Protein AF-A0A7H0IT34-F1 (afdb_monomer_lite)

Structure (mmCIF, N/CA/C/O backbone):
data_AF-A0A7H0IT34-F1
#
_entry.id   AF-A0A7H0IT34-F1
#
loop_
_a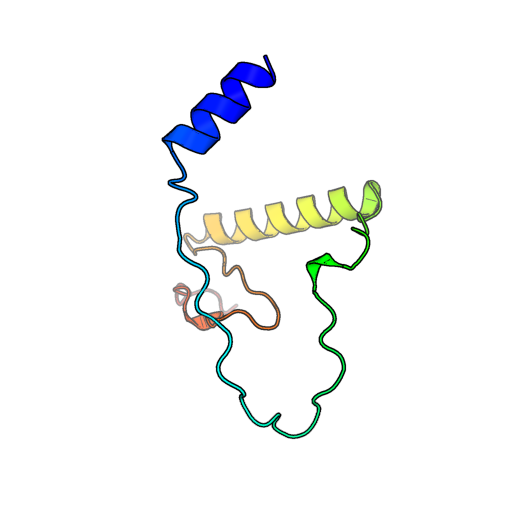tom_site.group_PDB
_atom_site.id
_atom_site.type_symbol
_atom_site.label_atom_id
_atom_site.label_alt_id
_atom_site.label_comp_id
_atom_site.label_asym_id
_atom_site.label_entity_id
_atom_site.label_seq_id
_atom_site.pdbx_PDB_ins_code
_atom_site.Cartn_x
_atom_site.Cartn_y
_atom_site.Cartn_z
_atom_site.occupancy
_atom_site.B_iso_or_equiv
_atom_site.auth_seq_id
_atom_site.auth_comp_id
_atom_site.auth_asym_id
_atom_site.auth_atom_id
_atom_site.pdbx_PDB_model_num
ATOM 1 N N . MET A 1 1 ? 36.604 1.578 9.636 1.00 60.53 1 MET A N 1
ATOM 2 C CA . MET A 1 1 ? 35.124 1.649 9.676 1.00 60.53 1 MET A CA 1
ATOM 3 C C . MET A 1 1 ? 34.488 0.345 10.147 1.00 60.53 1 MET A C 1
ATOM 5 O O . MET A 1 1 ? 33.769 0.401 11.132 1.00 60.53 1 MET A O 1
ATOM 9 N N . LEU A 1 2 ? 34.792 -0.821 9.549 1.00 67.44 2 LEU A N 1
ATOM 10 C CA . LEU A 1 2 ? 34.261 -2.115 10.028 1.00 67.44 2 LEU A CA 1
ATOM 11 C C . LEU A 1 2 ? 34.582 -2.414 11.505 1.00 67.44 2 LEU A C 1
ATOM 13 O O . LEU A 1 2 ? 33.739 -2.967 12.201 1.00 67.44 2 LEU A O 1
ATOM 17 N N . ALA A 1 3 ? 35.765 -2.020 11.991 1.00 73.06 3 ALA A N 1
ATOM 18 C CA . ALA A 1 3 ? 36.168 -2.241 13.382 1.00 73.06 3 ALA A CA 1
ATOM 19 C C . ALA A 1 3 ? 35.266 -1.506 14.394 1.00 73.06 3 ALA A C 1
ATOM 21 O O . ALA A 1 3 ? 34.838 -2.113 15.367 1.00 73.06 3 ALA A O 1
ATOM 22 N N . CYS A 1 4 ? 34.897 -0.245 14.122 1.00 77.00 4 CYS A N 1
ATOM 23 C CA . CYS A 1 4 ? 33.983 0.512 14.988 1.00 77.00 4 CYS A CA 1
ATOM 24 C C . CYS A 1 4 ? 32.585 -0.114 15.046 1.00 77.00 4 CYS A C 1
ATOM 26 O O . CYS A 1 4 ? 31.925 -0.080 16.080 1.00 77.00 4 CYS A O 1
ATOM 28 N N . LEU A 1 5 ? 32.129 -0.690 13.932 1.00 82.44 5 LEU A N 1
ATOM 29 C CA . LEU A 1 5 ? 30.829 -1.349 13.871 1.00 82.44 5 LEU A CA 1
ATOM 30 C C . LEU A 1 5 ? 30.800 -2.614 14.739 1.00 82.44 5 LEU A C 1
ATOM 32 O O . LEU A 1 5 ? 29.851 -2.801 15.491 1.00 82.44 5 LEU A O 1
ATOM 36 N N . HIS A 1 6 ? 31.857 -3.430 14.703 1.00 79.69 6 HIS A N 1
ATOM 37 C CA . HIS A 1 6 ? 31.960 -4.613 15.565 1.00 79.69 6 HIS A CA 1
ATOM 38 C C . HIS A 1 6 ? 31.983 -4.224 17.047 1.00 79.69 6 HIS A C 1
ATOM 40 O O . HIS A 1 6 ? 31.220 -4.778 17.830 1.00 79.69 6 HIS A O 1
ATOM 46 N N . THR A 1 7 ? 32.752 -3.193 17.417 1.00 82.56 7 THR A N 1
ATOM 47 C CA . THR A 1 7 ? 32.797 -2.727 18.812 1.00 82.56 7 THR A CA 1
ATOM 48 C C . THR A 1 7 ? 31.459 -2.190 19.313 1.00 82.56 7 THR A C 1
ATOM 50 O O . THR A 1 7 ? 31.124 -2.382 20.476 1.00 82.56 7 THR A O 1
ATOM 53 N N . LEU A 1 8 ? 30.676 -1.527 18.454 1.00 82.56 8 LEU A N 1
ATOM 54 C CA . LEU A 1 8 ? 29.338 -1.056 18.821 1.00 82.56 8 LEU A CA 1
ATOM 55 C C . LEU A 1 8 ? 28.355 -2.219 18.977 1.00 82.56 8 LEU A C 1
ATOM 57 O O . LEU A 1 8 ? 27.524 -2.192 19.881 1.00 82.56 8 LEU A O 1
ATOM 61 N N . LEU A 1 9 ? 28.459 -3.244 18.130 1.00 80.81 9 LEU A N 1
ATOM 62 C CA . LEU A 1 9 ? 27.610 -4.430 18.216 1.00 80.81 9 LEU A CA 1
ATOM 63 C C . LEU A 1 9 ? 27.878 -5.226 19.494 1.00 80.81 9 LEU A C 1
ATOM 65 O O . LEU A 1 9 ? 26.918 -5.570 20.175 1.00 80.81 9 LEU A O 1
ATOM 69 N N . ASP A 1 10 ? 29.140 -5.437 19.867 1.00 77.50 10 ASP A N 1
ATOM 70 C CA . ASP A 1 10 ? 29.497 -6.139 21.110 1.00 77.50 10 ASP A CA 1
ATOM 71 C C . ASP A 1 10 ? 29.068 -5.368 22.371 1.00 77.50 10 ASP A C 1
ATOM 73 O O . ASP A 1 10 ? 28.756 -5.970 23.399 1.00 77.50 10 ASP A O 1
ATOM 77 N N . LEU A 1 11 ? 29.026 -4.031 22.300 1.00 76.88 11 LEU A N 1
ATOM 78 C CA . LEU A 1 11 ? 28.581 -3.185 23.409 1.00 76.88 11 LEU A CA 1
ATOM 79 C C . LEU A 1 11 ? 27.054 -3.213 23.589 1.00 76.88 11 LEU A C 1
ATOM 81 O O . LEU A 1 11 ? 26.561 -3.172 24.714 1.00 76.88 11 LEU A O 1
ATOM 85 N N . VAL A 1 12 ? 26.305 -3.246 22.481 1.00 78.81 12 VAL A N 1
ATOM 86 C CA . VAL A 1 12 ? 24.832 -3.160 22.474 1.00 78.81 12 VAL A CA 1
ATOM 87 C C . VAL A 1 12 ? 24.179 -4.533 22.623 1.00 78.81 12 VAL A C 1
ATOM 89 O O . VAL A 1 12 ? 23.102 -4.650 23.207 1.00 78.81 12 VAL A O 1
ATOM 92 N N . LEU A 1 13 ? 24.820 -5.580 22.111 1.00 75.12 13 LEU A N 1
ATOM 93 C CA . LEU A 1 13 ? 24.353 -6.953 22.207 1.00 75.12 13 LEU A CA 1
ATOM 94 C C . LEU A 1 13 ? 25.256 -7.666 23.211 1.00 75.12 13 LEU A C 1
ATOM 96 O O . LEU A 1 13 ? 26.319 -8.137 22.811 1.00 75.12 13 LEU A O 1
ATOM 100 N N . PRO A 1 14 ? 24.873 -7.780 24.498 1.00 64.44 14 PRO A N 1
ATOM 101 C CA . PRO A 1 14 ? 25.608 -8.604 25.445 1.00 64.44 14 PRO A CA 1
ATOM 102 C C . PRO A 1 14 ? 25.525 -10.061 24.978 1.00 64.44 14 PRO A C 1
ATOM 104 O O . PRO A 1 14 ? 24.630 -10.823 25.347 1.00 64.44 14 PRO A O 1
ATOM 107 N N . ALA A 1 15 ? 26.463 -10.455 24.120 1.00 60.75 15 ALA A N 1
ATOM 108 C CA . ALA A 1 15 ? 26.590 -11.786 23.553 1.00 60.75 15 ALA A CA 1
ATOM 109 C C . ALA A 1 15 ? 27.220 -12.735 24.583 1.00 60.75 15 ALA A C 1
ATOM 111 O O . ALA A 1 15 ? 28.185 -13.440 24.312 1.00 60.75 15 ALA A O 1
ATOM 112 N N . THR A 1 16 ? 26.673 -12.760 25.796 1.00 61.53 16 THR A N 1
ATOM 113 C CA . THR A 1 16 ? 27.062 -13.697 26.857 1.00 61.53 16 THR A CA 1
ATOM 114 C C . THR A 1 16 ? 25.844 -14.439 27.399 1.00 61.53 16 THR A C 1
ATOM 116 O O . THR A 1 16 ? 25.740 -14.771 28.576 1.00 61.53 16 THR A O 1
ATOM 119 N N . GLY A 1 17 ? 24.910 -14.776 26.508 1.00 60.50 17 GLY A N 1
ATOM 120 C CA . GLY A 1 17 ? 23.898 -15.786 26.788 1.00 60.50 17 GLY A CA 1
ATOM 121 C C . GLY A 1 17 ? 24.542 -17.173 26.847 1.00 60.50 17 GLY A C 1
ATOM 122 O O . GLY A 1 17 ? 24.897 -17.740 25.814 1.00 60.50 17 GLY A O 1
ATOM 123 N N . LYS A 1 18 ? 24.682 -17.742 28.053 1.00 62.12 18 LYS A N 1
ATOM 124 C CA . LYS A 1 18 ? 25.001 -19.167 28.258 1.00 62.12 18 LYS A CA 1
ATOM 125 C C . LYS A 1 18 ? 23.999 -20.007 27.458 1.00 62.12 18 LYS A C 1
ATOM 127 O O . LYS A 1 18 ? 22.820 -20.062 27.808 1.00 62.12 18 LYS A O 1
ATOM 132 N N . ARG A 1 19 ? 24.451 -20.664 26.385 1.00 56.34 19 ARG A N 1
ATOM 133 C CA . ARG A 1 19 ? 23.629 -21.642 25.659 1.00 56.34 19 ARG A CA 1
ATOM 134 C C . ARG A 1 19 ? 23.220 -22.728 26.658 1.00 56.34 19 ARG A C 1
ATOM 136 O O . ARG A 1 19 ? 24.087 -23.354 27.263 1.00 56.34 19 ARG A O 1
ATOM 143 N N . ARG A 1 20 ? 21.914 -22.928 26.872 1.00 57.69 20 ARG A N 1
ATOM 144 C CA . ARG A 1 20 ? 21.418 -24.101 27.607 1.00 57.69 20 ARG A CA 1
ATOM 145 C C . ARG A 1 20 ? 21.925 -25.348 26.887 1.00 57.69 20 ARG A C 1
ATOM 147 O O . ARG A 1 20 ? 21.730 -25.460 25.678 1.00 57.69 20 ARG A O 1
ATOM 154 N N . SER A 1 21 ? 22.546 -26.269 27.624 1.00 61.88 21 SER A N 1
ATOM 155 C CA . SER A 1 21 ? 22.783 -27.620 27.116 1.00 61.88 21 SER A CA 1
ATOM 156 C C . SER A 1 21 ? 21.443 -28.213 26.676 1.00 61.88 21 SER A C 1
ATOM 158 O O . SER A 1 21 ? 20.470 -28.101 27.430 1.00 61.88 21 SER A O 1
ATOM 160 N N . PRO A 1 22 ? 21.354 -28.804 25.474 1.00 55.34 22 PRO A N 1
ATOM 161 C CA . PRO A 1 22 ? 20.128 -29.447 25.043 1.00 55.34 22 PRO A CA 1
ATOM 162 C C . PRO A 1 22 ? 19.839 -30.625 25.980 1.00 55.34 22 PRO A C 1
ATOM 164 O O . PRO A 1 22 ? 20.637 -31.556 26.082 1.00 55.34 22 PRO A O 1
ATOM 167 N N . SER A 1 23 ? 18.700 -30.578 26.676 1.00 56.78 23 SER A N 1
ATOM 168 C CA . SER A 1 23 ? 18.098 -31.792 27.231 1.00 56.78 23 SER A CA 1
ATOM 169 C C . SER A 1 23 ? 17.827 -32.762 26.078 1.00 56.78 23 SER A C 1
ATOM 171 O O . SER A 1 23 ? 17.408 -32.304 25.010 1.00 56.78 23 SER A O 1
ATOM 173 N N . PRO A 1 24 ? 18.008 -34.079 26.263 1.00 54.91 24 PRO A N 1
ATOM 174 C CA . PRO A 1 24 ? 17.575 -35.055 25.278 1.00 54.91 24 PRO A CA 1
ATOM 175 C C . PRO A 1 24 ? 16.044 -35.043 25.237 1.00 54.91 24 PRO A C 1
ATOM 177 O O . PRO A 1 24 ? 15.371 -35.630 26.079 1.00 54.91 24 PRO A O 1
ATOM 180 N N . VAL A 1 25 ? 15.488 -34.301 24.283 1.00 58.75 25 VAL A N 1
ATOM 181 C CA . VAL A 1 25 ? 14.068 -34.354 23.941 1.00 58.75 25 VAL A CA 1
ATOM 182 C C . VAL A 1 25 ? 13.899 -35.509 22.959 1.00 58.75 25 VAL A C 1
ATOM 184 O O . VAL A 1 25 ? 14.479 -35.489 21.874 1.00 58.75 25 VAL A O 1
ATOM 187 N N . THR A 1 26 ? 13.127 -36.524 23.343 1.00 57.97 26 THR A N 1
ATOM 188 C CA . THR A 1 26 ? 12.651 -37.575 22.434 1.00 57.97 26 THR A CA 1
ATOM 189 C C . THR A 1 26 ? 11.911 -36.917 21.259 1.00 57.97 26 THR A C 1
ATOM 191 O O . THR A 1 26 ? 10.967 -36.165 21.516 1.00 57.97 26 THR A O 1
ATOM 194 N N . PRO A 1 27 ? 12.303 -37.144 19.990 1.00 60.78 27 PRO A N 1
ATOM 195 C CA . PRO A 1 27 ? 11.669 -36.481 18.853 1.00 60.78 27 PRO A CA 1
ATOM 196 C C . PRO A 1 27 ? 10.214 -36.954 18.680 1.00 60.78 27 PRO A C 1
ATOM 198 O O . PRO A 1 27 ? 9.992 -38.165 18.598 1.00 60.78 27 PRO A O 1
ATOM 201 N N . PRO A 1 28 ? 9.217 -36.055 18.587 1.00 61.03 28 PRO A N 1
ATOM 202 C CA . PRO A 1 28 ? 7.914 -36.415 18.039 1.00 61.03 28 PRO A CA 1
ATOM 203 C C . PRO A 1 28 ? 8.033 -36.698 16.530 1.00 61.03 28 PRO A C 1
ATOM 205 O O . PRO A 1 28 ? 8.970 -36.239 15.875 1.00 61.03 28 PRO A O 1
ATOM 208 N N . ALA A 1 29 ? 7.094 -37.489 16.001 1.00 63.38 29 ALA A N 1
ATOM 209 C CA . ALA A 1 29 ? 7.042 -37.949 14.612 1.00 63.38 29 ALA A CA 1
ATOM 210 C C . ALA A 1 29 ? 7.347 -36.829 13.597 1.00 63.38 29 ALA A C 1
ATOM 212 O O . ALA A 1 29 ? 6.798 -35.734 13.696 1.00 63.38 29 ALA A O 1
ATOM 213 N N . GLN A 1 30 ? 8.238 -37.131 12.647 1.00 62.16 30 GLN A N 1
ATOM 214 C CA . GLN A 1 30 ? 8.786 -36.215 11.640 1.00 62.16 30 GLN A CA 1
ATOM 215 C C . GLN A 1 30 ? 7.667 -35.489 10.866 1.00 62.16 30 GLN A C 1
ATOM 217 O O . GLN A 1 30 ? 6.945 -36.148 10.114 1.00 62.16 30 GLN A O 1
ATOM 222 N N . PRO A 1 31 ? 7.513 -34.161 11.009 1.00 63.12 31 PRO A N 1
ATOM 223 C CA . PRO A 1 31 ? 6.717 -33.379 10.078 1.00 63.12 31 PRO A CA 1
ATOM 224 C C . PRO A 1 31 ? 7.510 -33.152 8.780 1.00 63.12 31 PRO A C 1
ATOM 226 O O . PRO A 1 31 ? 8.741 -33.180 8.787 1.00 63.12 31 PRO A O 1
ATOM 229 N N . GLU A 1 32 ? 6.788 -32.934 7.677 1.00 67.31 32 GLU A N 1
ATOM 230 C CA . GLU A 1 32 ? 7.298 -32.471 6.376 1.00 67.31 32 GLU A CA 1
ATOM 231 C C . GLU A 1 32 ? 8.484 -31.494 6.527 1.00 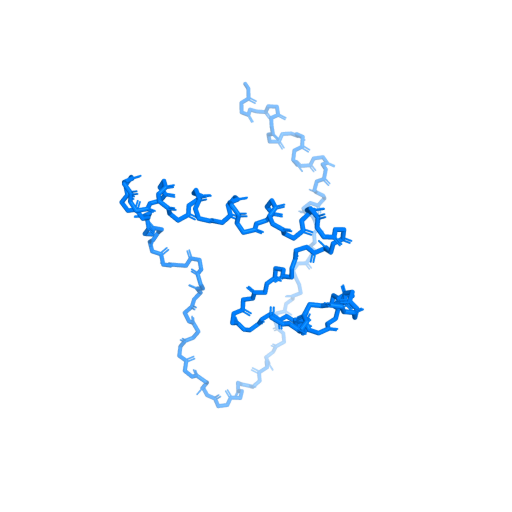67.31 32 GLU A C 1
ATOM 233 O O . GLU A 1 32 ? 8.474 -30.656 7.439 1.00 67.31 32 GLU A O 1
ATOM 238 N N . PRO A 1 33 ? 9.507 -31.560 5.654 1.00 77.50 33 PRO A N 1
ATOM 239 C CA . PRO A 1 33 ? 10.688 -30.719 5.782 1.00 77.50 33 PRO A CA 1
ATOM 240 C C . PRO A 1 33 ? 10.288 -29.239 5.797 1.00 77.50 33 PRO A C 1
ATOM 242 O O . PRO A 1 33 ? 9.785 -28.698 4.814 1.00 77.50 33 PRO A O 1
ATOM 245 N N . TYR A 1 34 ? 10.526 -28.575 6.930 1.00 75.06 34 TYR A N 1
ATOM 246 C CA . TYR A 1 34 ? 10.306 -27.141 7.078 1.00 75.06 34 TYR A CA 1
ATOM 247 C C . TYR A 1 34 ? 11.233 -26.388 6.118 1.00 75.06 34 TYR A C 1
ATOM 249 O O . TYR A 1 34 ? 12.440 -26.273 6.346 1.00 75.06 34 TYR A O 1
ATOM 257 N N . VAL A 1 35 ? 10.668 -25.871 5.029 1.00 77.69 35 VAL A N 1
ATOM 258 C CA . VAL A 1 35 ? 11.382 -24.991 4.104 1.00 77.69 35 VAL A CA 1
ATOM 259 C C . VAL A 1 35 ? 11.228 -23.562 4.602 1.00 77.69 35 VAL A C 1
ATOM 261 O O . VAL A 1 35 ? 10.131 -23.007 4.594 1.00 77.69 35 VAL A O 1
ATOM 264 N N . SER A 1 36 ? 12.338 -22.954 5.027 1.00 76.50 36 SER A N 1
ATOM 265 C CA . SER A 1 36 ? 12.337 -21.556 5.455 1.00 76.50 36 SER A CA 1
ATOM 266 C C . SER A 1 36 ? 11.843 -20.655 4.314 1.00 76.50 36 SER A C 1
ATOM 268 O O . SER A 1 36 ? 12.394 -20.720 3.208 1.00 76.50 36 SER A O 1
ATOM 270 N N . PRO A 1 37 ? 10.864 -19.765 4.564 1.00 73.75 37 PRO A N 1
ATOM 271 C CA . PRO A 1 37 ? 10.409 -18.781 3.580 1.00 73.75 37 PRO A CA 1
ATOM 272 C C . PRO A 1 37 ? 11.558 -17.923 3.031 1.00 73.75 37 PRO A C 1
ATOM 274 O O . PRO A 1 37 ? 11.537 -17.511 1.874 1.00 73.75 37 PRO A O 1
ATOM 277 N N . TRP A 1 38 ? 12.594 -17.724 3.849 1.00 72.75 38 TRP A N 1
ATOM 278 C CA . TRP A 1 38 ? 13.783 -16.928 3.546 1.00 72.75 38 TRP A CA 1
ATOM 279 C C . TRP A 1 38 ? 14.853 -17.674 2.740 1.00 72.75 38 TRP A C 1
ATOM 281 O O . TRP A 1 38 ? 15.834 -17.066 2.326 1.00 72.75 38 TRP A O 1
ATOM 291 N N . SER A 1 39 ? 14.694 -18.982 2.514 1.00 77.56 39 SER A N 1
ATOM 292 C CA . SER A 1 39 ? 15.599 -19.775 1.667 1.00 77.56 39 SER A CA 1
ATOM 293 C C . SER A 1 39 ? 15.237 -19.709 0.182 1.00 77.56 39 SER A C 1
ATOM 295 O O . SER A 1 39 ? 15.984 -20.216 -0.653 1.00 77.56 39 SER A O 1
ATOM 297 N N . ARG A 1 40 ? 14.096 -19.102 -0.164 1.00 73.25 40 ARG A N 1
ATOM 298 C CA . ARG A 1 40 ? 13.68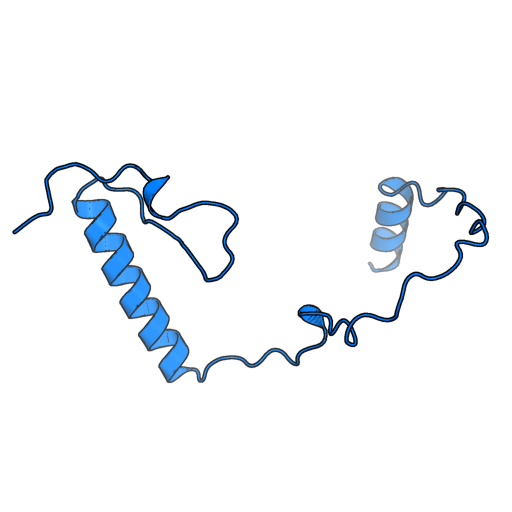8 -18.913 -1.557 1.00 73.25 40 ARG A CA 1
ATOM 299 C C . ARG A 1 40 ? 14.517 -17.785 -2.184 1.00 73.25 40 ARG A C 1
ATOM 301 O O . ARG A 1 40 ? 14.633 -16.725 -1.569 1.00 73.25 40 ARG A O 1
ATOM 308 N N . PRO A 1 41 ? 15.071 -17.965 -3.397 1.00 78.56 41 PRO A N 1
ATOM 309 C CA . PRO A 1 41 ? 15.699 -16.862 -4.111 1.00 78.56 41 PRO A CA 1
ATOM 310 C C . PRO A 1 41 ? 14.658 -15.761 -4.326 1.00 78.56 41 PRO A C 1
ATOM 312 O O . PRO A 1 41 ? 13.549 -16.030 -4.797 1.00 78.56 41 PRO A O 1
ATOM 315 N N . TRP A 1 42 ? 15.004 -14.527 -3.950 1.00 69.0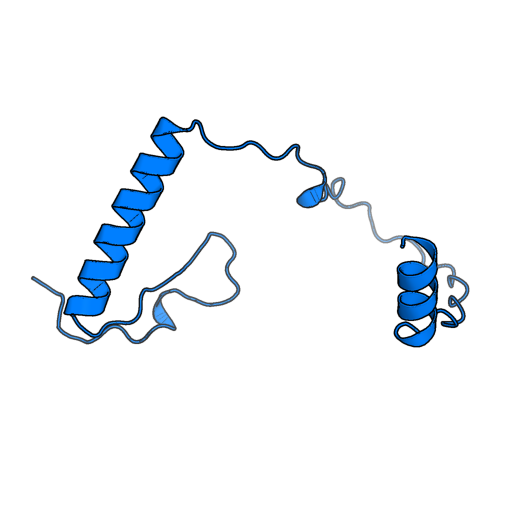6 42 TRP A N 1
ATOM 316 C CA . TRP A 1 42 ? 14.120 -13.382 -4.139 1.00 69.06 42 TRP A CA 1
ATOM 317 C C . TRP A 1 42 ? 13.799 -13.239 -5.627 1.00 69.06 42 TRP A C 1
ATOM 319 O O . TRP A 1 42 ? 14.659 -12.891 -6.439 1.00 69.06 42 TRP A O 1
ATOM 329 N N . THR A 1 43 ? 12.559 -13.551 -5.988 1.00 75.00 43 THR A N 1
ATOM 330 C CA . THR A 1 43 ? 12.077 -13.422 -7.359 1.00 75.00 43 THR A CA 1
ATOM 331 C C . THR A 1 43 ? 11.486 -12.028 -7.484 1.00 75.00 43 THR A C 1
ATOM 333 O O . THR A 1 43 ? 10.340 -11.799 -7.111 1.00 75.00 43 THR A O 1
ATOM 336 N N . SER A 1 44 ? 12.292 -11.070 -7.943 1.00 63.84 44 SER A N 1
ATOM 337 C CA . SER A 1 44 ? 11.783 -9.731 -8.239 1.00 63.84 44 SER A CA 1
ATOM 338 C C . SER A 1 44 ? 10.788 -9.813 -9.398 1.00 63.84 44 SER A C 1
ATOM 340 O O . SER A 1 44 ? 11.123 -10.408 -10.427 1.00 63.84 44 SER A O 1
ATOM 342 N N . PRO A 1 45 ? 9.608 -9.184 -9.289 1.00 71.88 45 PRO A N 1
ATOM 343 C CA . PRO A 1 45 ? 8.742 -8.989 -10.441 1.00 71.88 45 PRO A CA 1
ATOM 344 C C . PRO A 1 45 ? 9.489 -8.238 -11.554 1.00 71.88 45 PRO A C 1
ATOM 346 O O . PRO A 1 45 ? 10.391 -7.432 -11.290 1.00 71.88 45 PRO A O 1
ATOM 349 N N . GLY A 1 46 ? 9.114 -8.482 -12.811 1.00 77.38 46 GLY A N 1
ATOM 350 C CA . GLY A 1 46 ? 9.648 -7.725 -13.942 1.00 77.38 46 GLY A CA 1
ATOM 351 C C . GLY A 1 46 ? 9.385 -6.226 -13.766 1.00 77.38 46 GLY A C 1
ATOM 352 O O . GLY A 1 46 ? 8.347 -5.828 -13.243 1.00 77.38 46 GLY A O 1
ATOM 353 N N . LYS A 1 47 ? 10.312 -5.365 -14.211 1.00 73.50 47 LYS A N 1
ATOM 354 C CA . LYS A 1 47 ? 10.229 -3.903 -14.003 1.00 73.50 47 LYS A CA 1
ATOM 355 C C . LYS A 1 47 ? 8.885 -3.304 -14.447 1.00 73.50 47 LYS A C 1
ATOM 357 O O . LYS A 1 47 ? 8.387 -2.394 -13.796 1.00 73.50 47 LYS A O 1
ATOM 362 N N . ALA A 1 48 ? 8.315 -3.793 -15.548 1.00 75.25 48 ALA A N 1
ATOM 363 C CA . ALA A 1 48 ? 7.028 -3.321 -16.054 1.00 75.25 48 ALA A CA 1
ATOM 364 C C . ALA A 1 48 ? 5.850 -3.771 -15.172 1.00 75.25 48 ALA A C 1
ATOM 366 O O . ALA A 1 48 ? 4.987 -2.955 -14.851 1.00 75.25 48 ALA A O 1
ATOM 367 N N . ASP A 1 49 ? 5.840 -5.033 -14.741 1.00 79.00 49 ASP A N 1
ATOM 368 C CA . ASP A 1 49 ? 4.785 -5.578 -13.882 1.00 79.00 49 ASP A CA 1
ATOM 369 C C . ASP A 1 49 ? 4.805 -4.931 -12.495 1.00 79.00 49 ASP A C 1
ATOM 371 O O . ASP A 1 49 ? 3.765 -4.479 -12.026 1.00 79.00 49 ASP A O 1
ATOM 375 N N . ALA A 1 50 ? 5.993 -4.739 -11.910 1.00 80.06 50 ALA A N 1
ATOM 376 C CA . ALA A 1 50 ? 6.154 -4.054 -10.627 1.00 80.06 50 ALA A CA 1
ATOM 377 C C . ALA A 1 50 ? 5.595 -2.621 -10.650 1.00 80.06 50 ALA A C 1
ATOM 379 O O . ALA A 1 50 ? 4.967 -2.169 -9.694 1.00 80.06 50 ALA A O 1
ATOM 380 N N . VAL A 1 51 ? 5.816 -1.884 -11.746 1.00 84.94 51 VAL A N 1
ATOM 381 C CA . VAL A 1 51 ? 5.297 -0.516 -11.894 1.00 84.94 51 VAL A CA 1
ATOM 382 C C . VAL A 1 51 ? 3.779 -0.522 -12.056 1.00 84.94 51 VAL A C 1
ATOM 384 O O . VAL A 1 51 ? 3.112 0.317 -11.449 1.00 84.94 51 VAL A O 1
ATOM 387 N N . ARG A 1 52 ? 3.233 -1.461 -12.839 1.00 87.44 52 ARG A N 1
ATOM 388 C CA . ARG A 1 52 ? 1.783 -1.598 -13.037 1.00 87.44 52 ARG A CA 1
ATOM 389 C C . ARG A 1 52 ? 1.078 -1.922 -11.722 1.00 87.44 52 ARG A C 1
ATOM 391 O O . ARG A 1 52 ? 0.128 -1.231 -11.367 1.00 87.44 52 ARG A O 1
ATOM 398 N N . GLU A 1 53 ? 1.565 -2.924 -10.997 1.00 86.44 53 GLU A N 1
ATOM 399 C CA . GLU A 1 53 ? 1.013 -3.341 -9.703 1.00 86.44 53 GLU A CA 1
ATOM 400 C C . GLU A 1 53 ? 1.082 -2.205 -8.679 1.00 86.44 53 GLU A C 1
ATOM 402 O O . GLU A 1 53 ? 0.088 -1.899 -8.026 1.00 86.44 53 GLU A O 1
ATOM 407 N N . LEU A 1 54 ? 2.206 -1.484 -8.617 1.00 87.25 54 LEU A N 1
ATOM 408 C CA . LEU A 1 54 ? 2.350 -0.335 -7.724 1.00 87.25 54 LEU A CA 1
ATOM 409 C C . LEU A 1 54 ? 1.395 0.819 -8.076 1.00 87.25 54 LEU A C 1
ATOM 411 O O . LEU A 1 54 ? 0.880 1.494 -7.184 1.00 87.25 54 LEU A O 1
ATOM 415 N N . GLN A 1 55 ? 1.176 1.097 -9.363 1.00 91.31 55 GLN A N 1
ATOM 416 C CA . GLN A 1 55 ? 0.240 2.140 -9.798 1.00 91.31 55 GLN A CA 1
ATOM 417 C C . GLN A 1 55 ? -1.218 1.770 -9.524 1.00 91.31 55 GLN A C 1
ATOM 419 O O . GLN A 1 55 ? -2.021 2.653 -9.212 1.00 91.31 55 GLN A O 1
ATOM 424 N N . GLU A 1 56 ? -1.570 0.496 -9.674 1.00 90.50 56 GLU A N 1
ATOM 425 C CA . GLU A 1 56 ? -2.892 -0.017 -9.316 1.00 90.50 56 GLU A CA 1
ATOM 426 C C . GLU A 1 56 ? -3.124 0.113 -7.808 1.00 90.50 56 GLU A C 1
ATOM 428 O O . GLU A 1 56 ? -4.100 0.733 -7.386 1.00 90.50 56 GLU A O 1
ATOM 433 N N . GLU A 1 57 ? -2.160 -0.332 -7.002 1.00 89.00 57 GLU A N 1
ATOM 434 C CA . GLU A 1 57 ? -2.233 -0.261 -5.542 1.00 89.00 57 GLU A CA 1
ATOM 435 C C . GLU A 1 57 ? -2.383 1.182 -5.045 1.00 89.00 57 GLU A C 1
ATOM 437 O O . GLU A 1 57 ? -3.232 1.488 -4.206 1.00 89.00 57 GLU A O 1
ATOM 442 N N . ARG A 1 58 ? -1.623 2.118 -5.628 1.00 90.38 58 ARG A N 1
ATOM 443 C CA . ARG A 1 58 ? -1.735 3.549 -5.303 1.00 90.38 58 ARG A CA 1
ATOM 444 C C . ARG A 1 58 ? -3.100 4.130 -5.655 1.00 90.38 58 ARG A C 1
ATOM 446 O O . ARG A 1 58 ? -3.621 4.934 -4.885 1.00 90.38 58 ARG A O 1
ATOM 453 N N . ARG A 1 59 ? -3.678 3.752 -6.801 1.00 91.75 59 ARG A N 1
ATOM 454 C CA . ARG A 1 59 ? -5.030 4.196 -7.180 1.00 91.75 59 ARG A CA 1
ATOM 4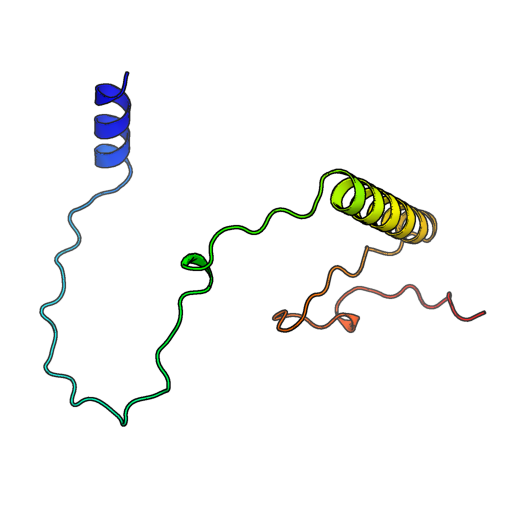55 C C . ARG A 1 59 ? -6.068 3.664 -6.206 1.00 91.75 59 ARG A C 1
ATOM 457 O O . ARG A 1 59 ? -6.930 4.425 -5.773 1.00 91.75 59 ARG A O 1
ATOM 464 N N . ARG A 1 60 ? -5.945 2.396 -5.818 1.00 87.56 60 ARG A N 1
ATOM 465 C CA . ARG A 1 60 ? -6.839 1.772 -4.848 1.00 87.56 60 ARG A CA 1
ATOM 466 C C . ARG A 1 60 ? -6.751 2.471 -3.490 1.00 87.56 60 ARG A C 1
ATOM 468 O O . ARG A 1 60 ? -7.775 2.916 -2.982 1.00 87.56 60 ARG A O 1
ATOM 475 N N . ALA A 1 61 ? -5.547 2.676 -2.958 1.00 86.12 61 ALA A N 1
ATOM 476 C CA . ALA A 1 61 ? -5.335 3.404 -1.705 1.00 86.12 61 ALA A CA 1
ATOM 477 C C . ALA A 1 61 ? -5.891 4.841 -1.748 1.00 86.12 61 ALA A C 1
ATOM 479 O O . ALA A 1 61 ? -6.534 5.282 -0.796 1.00 86.12 61 ALA A O 1
ATOM 480 N N . ALA A 1 62 ? -5.710 5.559 -2.863 1.00 90.38 62 ALA A N 1
ATOM 481 C CA . ALA A 1 62 ? -6.267 6.901 -3.036 1.00 90.38 62 ALA A CA 1
ATOM 482 C C . ALA A 1 62 ? -7.807 6.908 -3.023 1.00 90.38 62 ALA A C 1
ATOM 484 O O . ALA A 1 62 ? -8.407 7.808 -2.433 1.00 90.38 62 ALA A O 1
ATOM 485 N N . ALA A 1 63 ? -8.450 5.899 -3.623 1.00 90.31 63 ALA A N 1
ATOM 486 C CA . ALA A 1 63 ? -9.903 5.752 -3.582 1.00 90.31 63 ALA A CA 1
ATOM 487 C C . ALA A 1 63 ? -10.409 5.561 -2.142 1.00 90.31 63 ALA A C 1
ATOM 489 O O . ALA A 1 63 ? -11.329 6.261 -1.724 1.00 90.31 63 ALA A O 1
ATOM 490 N N . TYR A 1 64 ? -9.761 4.704 -1.347 1.00 85.94 64 TYR A N 1
ATOM 491 C CA . TYR A 1 64 ? -10.116 4.522 0.068 1.00 85.94 64 TYR A CA 1
ATOM 492 C C . TYR A 1 64 ? -9.908 5.796 0.897 1.00 85.94 64 TYR A C 1
ATOM 494 O O . TYR A 1 64 ? -10.813 6.209 1.623 1.00 85.94 64 TYR A O 1
ATOM 502 N N . ALA A 1 65 ? -8.7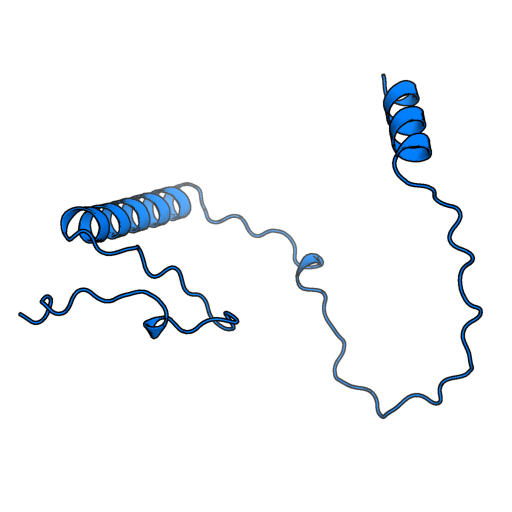78 6.485 0.709 1.00 87.81 65 ALA A N 1
ATOM 503 C CA . ALA A 1 65 ? -8.502 7.750 1.387 1.00 87.81 65 ALA A CA 1
ATOM 504 C C . ALA A 1 65 ? -9.553 8.828 1.065 1.00 87.81 65 ALA A C 1
ATOM 506 O O . ALA A 1 65 ? -9.957 9.577 1.953 1.00 87.81 65 ALA A O 1
ATOM 507 N N . SER A 1 66 ? -10.047 8.878 -0.178 1.00 91.31 66 SER A N 1
ATOM 508 C CA . SER A 1 66 ? -11.111 9.815 -0.572 1.00 91.31 66 SER A CA 1
ATOM 509 C C . SER A 1 66 ? -12.444 9.564 0.147 1.00 91.31 66 SER A C 1
ATOM 511 O O . SER A 1 66 ? -13.216 10.496 0.353 1.00 91.31 66 SER A O 1
ATOM 513 N N . LEU A 1 67 ? -12.686 8.323 0.576 1.00 89.19 67 LEU A N 1
ATOM 514 C CA . LEU A 1 67 ? -13.860 7.915 1.348 1.00 89.19 67 LEU A CA 1
ATOM 515 C C . LEU A 1 67 ? -13.646 8.061 2.866 1.00 89.19 67 LEU A C 1
ATOM 517 O O . LEU A 1 67 ? -14.553 7.763 3.642 1.00 89.19 67 LEU A O 1
ATOM 521 N N . GLY A 1 68 ? -12.451 8.483 3.300 1.00 86.31 68 GLY A N 1
ATOM 522 C CA . GLY A 1 68 ? -12.060 8.504 4.711 1.00 86.31 68 GLY A CA 1
ATOM 523 C C . GLY A 1 68 ? -11.971 7.110 5.340 1.00 86.31 68 GLY A C 1
ATOM 524 O O . GLY A 1 68 ? -12.056 6.991 6.560 1.00 86.31 68 GLY A O 1
ATOM 525 N N . ILE A 1 69 ? -11.843 6.065 4.518 1.00 83.12 69 ILE A N 1
ATOM 526 C CA . ILE A 1 69 ? -11.741 4.671 4.952 1.00 83.12 69 ILE A CA 1
ATOM 527 C C . ILE A 1 69 ? -10.265 4.293 4.990 1.00 83.12 69 ILE A C 1
ATOM 529 O O . ILE A 1 69 ? -9.516 4.597 4.058 1.00 83.12 69 ILE A O 1
ATOM 533 N N . ASP A 1 70 ? -9.854 3.619 6.061 1.00 80.69 70 ASP A N 1
ATOM 534 C CA . ASP A 1 70 ? -8.500 3.088 6.146 1.00 80.69 70 ASP A CA 1
ATOM 535 C C . ASP A 1 70 ? -8.314 1.928 5.162 1.00 80.69 70 ASP A C 1
ATOM 537 O O . ASP A 1 70 ? -9.216 1.110 4.963 1.00 80.69 70 ASP A O 1
ATOM 541 N N . TYR A 1 71 ? -7.155 1.870 4.510 1.00 76.94 71 TYR A N 1
ATOM 542 C CA . TYR A 1 71 ? -6.912 0.873 3.474 1.00 76.94 71 TYR A CA 1
ATOM 543 C C . TYR A 1 71 ? -6.792 -0.523 4.108 1.00 76.94 71 TYR A C 1
ATOM 545 O O . TYR A 1 71 ? -5.868 -0.741 4.895 1.00 76.94 71 TYR A O 1
ATOM 553 N N . PRO A 1 72 ? -7.668 -1.491 3.769 1.00 75.44 72 PRO A N 1
ATOM 554 C CA . PRO A 1 72 ? -7.685 -2.795 4.422 1.00 75.44 72 PRO A CA 1
ATOM 555 C C . PRO A 1 72 ? -6.567 -3.680 3.862 1.00 75.44 72 PRO A C 1
ATOM 557 O O . PRO A 1 72 ? -6.789 -4.555 3.021 1.00 75.44 72 PRO A O 1
ATOM 560 N N . TYR A 1 73 ? -5.338 -3.429 4.304 1.00 69.94 73 TYR A N 1
ATOM 561 C CA . TYR A 1 73 ? -4.180 -4.209 3.891 1.00 69.94 73 TYR A CA 1
ATOM 562 C C . TYR A 1 73 ? -4.286 -5.622 4.466 1.00 69.94 73 TYR A C 1
ATOM 564 O O . TYR A 1 73 ? -4.134 -5.806 5.666 1.00 69.94 73 TYR A O 1
ATOM 572 N N . THR A 1 74 ? -4.535 -6.626 3.627 1.00 78.31 74 THR A N 1
ATOM 573 C CA . THR A 1 74 ? -4.625 -8.040 4.023 1.00 78.31 74 THR A CA 1
ATOM 574 C C . THR A 1 74 ? -3.796 -8.919 3.085 1.00 78.31 74 THR A C 1
ATOM 576 O O . THR A 1 74 ? -3.442 -8.502 1.982 1.00 78.31 74 THR A O 1
ATOM 579 N N . TYR A 1 75 ? -3.450 -10.123 3.533 1.00 76.12 75 TYR A N 1
ATOM 580 C CA . TYR A 1 75 ? -2.715 -11.123 2.761 1.00 76.12 75 TYR A CA 1
ATOM 581 C C . TYR A 1 75 ? -3.084 -12.532 3.242 1.00 76.12 75 TYR A C 1
ATOM 583 O O . TYR A 1 75 ? -3.537 -12.706 4.376 1.00 76.12 75 TYR A O 1
ATOM 591 N N . ASP A 1 76 ? -2.876 -13.545 2.399 1.00 76.62 76 ASP A N 1
ATOM 592 C CA . ASP A 1 76 ? -3.151 -14.938 2.766 1.00 76.62 76 ASP A CA 1
ATOM 593 C C . ASP A 1 76 ? -2.331 -15.352 3.995 1.00 76.62 76 ASP A C 1
ATOM 595 O O . ASP A 1 76 ? -1.099 -15.313 3.993 1.00 76.62 76 ASP A O 1
ATOM 599 N N . GLY A 1 77 ? -3.032 -15.749 5.060 1.00 79.06 77 GLY A N 1
ATOM 600 C CA . GLY A 1 77 ? -2.430 -16.106 6.347 1.00 79.06 77 GLY A CA 1
ATOM 601 C C . GLY A 1 77 ? -2.175 -14.929 7.295 1.00 79.06 77 GLY A C 1
ATOM 602 O O . GLY A 1 77 ? -1.480 -15.110 8.296 1.00 79.06 77 GLY A O 1
ATOM 603 N N . ALA A 1 78 ? -2.715 -13.738 7.017 1.00 78.50 78 ALA A N 1
ATOM 604 C CA . ALA A 1 78 ? -2.622 -12.611 7.939 1.00 78.50 78 ALA A CA 1
ATOM 605 C C . ALA A 1 78 ? -3.238 -12.950 9.317 1.00 78.50 78 ALA A C 1
ATOM 607 O O . ALA A 1 78 ? -4.304 -13.565 9.385 1.00 78.50 78 ALA A O 1
ATOM 608 N N . PRO A 1 79 ? -2.612 -12.520 10.432 1.00 80.31 79 PRO A N 1
ATOM 609 C CA . PRO A 1 79 ? -3.117 -12.784 11.781 1.00 80.31 79 PRO A CA 1
ATOM 610 C C . PRO A 1 79 ? -4.299 -11.882 12.181 1.00 80.31 79 PRO A C 1
ATOM 612 O O . PRO A 1 79 ? -4.756 -11.945 13.319 1.00 80.31 79 PRO A O 1
ATOM 615 N N . PHE A 1 80 ? -4.777 -11.027 11.276 1.00 75.12 80 PHE A N 1
ATOM 616 C CA . PHE A 1 80 ? -5.899 -10.116 11.481 1.00 75.12 80 PHE A CA 1
ATOM 617 C C . PHE A 1 80 ? -6.845 -10.179 10.273 1.00 75.12 80 PHE A C 1
ATOM 619 O O . PHE A 1 80 ? -6.403 -10.297 9.129 1.00 75.12 80 PHE A O 1
ATOM 626 N N . ALA A 1 81 ? -8.152 -10.133 10.536 1.00 73.12 81 ALA A N 1
ATOM 627 C CA . ALA A 1 81 ? -9.180 -10.228 9.500 1.00 73.12 81 ALA A CA 1
ATOM 628 C C . ALA A 1 81 ? -9.334 -8.895 8.751 1.00 73.12 81 ALA A C 1
ATOM 630 O O . ALA A 1 81 ? -9.145 -7.831 9.340 1.00 73.12 81 ALA A O 1
ATOM 631 N N . ALA A 1 82 ? -9.731 -8.937 7.476 1.00 69.25 82 ALA A N 1
ATOM 632 C CA . ALA A 1 82 ? -10.014 -7.727 6.691 1.00 69.25 82 ALA A CA 1
ATOM 633 C C . ALA A 1 82 ? -11.104 -6.855 7.349 1.00 69.25 82 ALA A C 1
ATOM 635 O O . ALA A 1 82 ? -11.041 -5.630 7.331 1.00 69.25 82 ALA A O 1
ATOM 636 N N . ASP A 1 83 ? -12.047 -7.504 8.020 1.00 72.06 83 ASP A N 1
ATOM 637 C CA . ASP A 1 83 ? -13.182 -6.919 8.733 1.00 72.06 83 ASP A CA 1
ATOM 638 C C . ASP A 1 83 ? -12.766 -6.232 10.049 1.00 72.06 83 ASP A C 1
ATOM 640 O O . ASP A 1 83 ? -13.573 -5.561 10.689 1.00 72.06 83 ASP A O 1
ATOM 644 N N . SER A 1 84 ? -11.500 -6.384 10.463 1.00 72.06 84 SER A N 1
ATOM 645 C CA . SER A 1 84 ? -10.935 -5.677 11.623 1.00 72.06 84 SER A CA 1
ATOM 646 C C . SER A 1 84 ? -10.673 -4.197 11.333 1.00 72.06 84 SER A C 1
ATOM 648 O O . SER A 1 84 ? -10.479 -3.418 12.266 1.00 72.06 84 SER A O 1
ATOM 650 N N . PHE A 1 85 ? -10.668 -3.801 10.057 1.00 69.25 85 PHE A N 1
ATOM 651 C CA . PHE A 1 85 ? -10.562 -2.407 9.654 1.00 69.25 85 PHE A CA 1
ATOM 652 C C . PHE A 1 85 ? -11.965 -1.799 9.548 1.00 69.25 85 PHE A C 1
ATOM 654 O O . PHE A 1 85 ? -12.858 -2.415 8.956 1.00 69.25 85 PHE A O 1
ATOM 661 N N . PRO A 1 86 ? -12.197 -0.604 10.119 1.00 64.38 86 PRO A N 1
ATOM 662 C CA . PRO A 1 86 ? -13.508 0.024 10.098 1.00 64.38 86 PRO A CA 1
ATOM 663 C C . PRO A 1 86 ? -13.938 0.279 8.650 1.00 64.38 86 PRO A C 1
ATOM 665 O O . PRO A 1 86 ? -13.428 1.168 7.973 1.00 64.38 86 PRO A O 1
ATOM 668 N N . THR A 1 87 ? -14.901 -0.506 8.173 1.00 58.81 87 THR A N 1
ATOM 669 C CA . THR A 1 87 ? -15.608 -0.210 6.928 1.00 58.81 87 THR A CA 1
ATOM 670 C C . THR A 1 87 ? -16.600 0.898 7.239 1.00 58.81 87 THR A C 1
ATOM 672 O O . THR A 1 87 ? -17.533 0.675 8.010 1.00 58.81 87 THR A O 1
ATOM 675 N N . THR A 1 88 ? -16.418 2.093 6.673 1.00 56.12 88 THR A N 1
ATOM 676 C CA . THR A 1 88 ? -17.442 3.139 6.770 1.00 56.12 88 THR A CA 1
ATOM 677 C C . THR A 1 88 ? -18.729 2.598 6.135 1.00 56.12 88 THR A C 1
ATOM 679 O O . THR A 1 88 ? -18.726 2.293 4.938 1.00 56.12 88 THR A O 1
ATOM 682 N N . PRO A 1 89 ? -19.827 2.430 6.897 1.00 47.00 89 PRO A N 1
ATOM 683 C CA . PRO A 1 89 ? -21.081 1.938 6.345 1.00 47.00 89 PRO A CA 1
ATOM 684 C C . PRO A 1 89 ? -21.639 3.002 5.392 1.00 47.00 89 PRO A C 1
ATOM 686 O O . PRO A 1 89 ? -22.111 4.050 5.823 1.00 47.00 89 PRO A O 1
ATOM 689 N N . GLY A 1 90 ? -21.525 2.755 4.087 1.00 51.47 90 GLY A N 1
ATOM 690 C CA . GLY A 1 90 ? -21.952 3.695 3.047 1.00 51.47 90 GLY A CA 1
ATOM 691 C C . GLY A 1 90 ? -21.556 3.322 1.617 1.00 51.47 90 GLY A C 1
ATOM 692 O O . GLY A 1 90 ? -22.129 3.869 0.682 1.00 51.47 90 GLY A O 1
ATOM 693 N N . LEU A 1 91 ? -20.633 2.374 1.416 1.00 49.34 91 LEU A N 1
ATOM 694 C CA . LEU A 1 91 ? -20.214 1.932 0.080 1.00 49.34 91 LEU A CA 1
ATOM 695 C C . LEU A 1 91 ? -20.923 0.634 -0.349 1.00 49.34 91 LEU A C 1
ATOM 697 O O . LEU A 1 91 ? -20.301 -0.410 -0.526 1.00 49.34 91 LEU A O 1
ATOM 701 N N . ALA A 1 92 ? -22.244 0.707 -0.490 1.00 47.38 92 ALA A N 1
ATOM 702 C CA . ALA A 1 92 ? -23.027 -0.247 -1.268 1.00 47.38 92 ALA A CA 1
ATOM 703 C C . ALA A 1 92 ? -23.894 0.547 -2.253 1.00 47.38 92 ALA A C 1
ATOM 705 O O . ALA A 1 92 ? -24.995 0.965 -1.902 1.00 47.38 92 ALA A O 1
ATOM 706 N N . ALA A 1 93 ? -23.354 0.790 -3.449 1.00 38.53 93 ALA A N 1
ATOM 707 C CA . ALA A 1 93 ? -24.079 1.058 -4.694 1.00 38.53 93 ALA A CA 1
ATOM 708 C C . ALA A 1 93 ? -23.094 1.007 -5.868 1.00 38.53 93 ALA A C 1
ATOM 710 O O . ALA A 1 93 ? -22.088 1.750 -5.814 1.00 38.53 93 ALA A O 1
#

Organism: NCBI:txid2768066

Foldseek 3Di:
DVVVVVVVCCVVDVPPPDPPDDDPDDDDDDDDPDDPPVVDDPDDDDPVVVVVVVVVVVVQCVVCVVVVFHDQDDDVPDPDDSPVGDDDPDPDD

pLDDT: mean 72.92, std 11.89, range [38.53, 91.75]

Secondary structure (DSSP, 8-state):
-HHHHHHHHHHHS-----PPPPP-PPPPS--S----GGGS---PPPHHHHHHHHHHHHHHHHHHHHTTPPP----TT-SS-GGGS---TT---

Radius of gyration: 23.52 Å; chains: 1; bounding box: 60×48×44 Å

Sequence (93 aa):
MLACLHTLLDLVLPATGKRRSPSPVTPPAQPEPYVSPWSRPWTSPGKADAVRELQEERRRAAAYASLGIDYPYTYDGAPFAADSFPTTPGLAA